Protein AF-G7ZBH6-F1 (afdb_monomer)

Secondary structure (DSSP, 8-state):
----------------------SPP-------PPP-HHHHHHHHHHHHHHHTT--EEEETTEEEETTEEE-HHHHHHHHHH-HHHHHTTTT-

Solvent-accessible surface area (backbone atoms only — not comparable to full-atom values): 6046 Å² total; per-residue (Å²): 138,84,88,81,84,78,74,80,77,76,78,77,91,78,78,79,77,76,76,82,75,69,81,72,75,88,72,70,78,87,67,82,73,73,82,55,65,69,57,55,54,50,51,52,27,54,52,35,37,41,74,55,68,46,53,76,44,84,54,88,89,34,32,32,47,68,93,44,80,32,46,68,68,52,46,45,49,46,35,75,69,36,67,59,33,53,59,69,64,73,79,114

Organism: Azospirillum lipoferum (strain 4B) (NCBI:txid862719)

Sequence (92 aa):
MPVQLGTLSRRRPDRQFRLDLGDPPHTARHRPVQPQREGDALYRAVQALRAAGHRVYRCGALHRVDERLLTTADLIRMRHADPRCRQLEGEQ

Radius of gyration: 29.3 Å; Cα contacts (8 Å, |Δi|>4): 58; chains: 1; bounding box: 67×58×58 Å

Nearest PDB structures (foldseek):
  6h9g-assembly1_A  TM=3.524E-01  e=2.532E+00  Influenza A virus (A/Wilson-Smith/1933(H1N1))
  4bbl-assembly1_A  TM=3.524E-01  e=2.532E+00  Influenza A virus
  8g9z-assembly2_C-3  TM=3.637E-01  e=8.377E+00  Homo sapiens
  8g9z-assembly1_A-2  TM=3.638E-01  e=8.922E+00  Homo sapiens

pLDDT: mean 74.2, std 16.66, range [36.09, 94.19]

Mean predicted aligned error: 16.56 Å

Structure (mmCIF, N/CA/C/O backbone):
data_AF-G7ZBH6-F1
#
_entry.id   AF-G7ZBH6-F1
#
loop_
_atom_site.group_PDB
_atom_site.id
_atom_site.type_symbol
_atom_site.label_atom_id
_atom_site.label_alt_id
_atom_site.label_comp_id
_atom_site.label_asym_id
_atom_site.label_entity_id
_atom_site.label_seq_id
_atom_site.pdbx_PDB_ins_code
_atom_site.Cartn_x
_atom_site.Cartn_y
_atom_site.Cartn_z
_atom_site.occupancy
_atom_site.B_iso_or_equiv
_atom_site.auth_seq_id
_atom_site.auth_comp_id
_atom_site.auth_asym_id
_atom_site.auth_atom_id
_atom_site.pdbx_PDB_model_num
ATOM 1 N N . MET A 1 1 ? -52.746 -49.195 -37.779 1.00 36.09 1 MET A N 1
ATOM 2 C CA . MET A 1 1 ? -51.543 -49.787 -38.406 1.00 36.09 1 MET A CA 1
ATOM 3 C C . MET A 1 1 ? -50.304 -49.272 -37.674 1.00 36.09 1 MET A C 1
ATOM 5 O O . MET A 1 1 ? -50.348 -48.123 -37.247 1.00 36.09 1 MET A O 1
ATOM 9 N N . PRO A 1 2 ? -49.291 -50.118 -37.416 1.00 42.44 2 PRO A N 1
ATOM 10 C CA . PRO A 1 2 ? -48.355 -49.962 -36.302 1.00 42.44 2 PRO A CA 1
ATOM 11 C C . PRO A 1 2 ? -47.041 -49.232 -36.639 1.00 42.44 2 PRO A C 1
ATOM 13 O O . PRO A 1 2 ? -46.597 -49.199 -37.780 1.00 42.44 2 PRO A O 1
ATOM 16 N N . VAL A 1 3 ? -46.469 -48.668 -35.569 1.00 50.47 3 VAL A N 1
ATOM 17 C CA . VAL A 1 3 ? -45.086 -48.253 -35.249 1.00 50.47 3 VAL A CA 1
ATOM 18 C C . VAL A 1 3 ? -44.001 -48.499 -36.305 1.00 50.47 3 VAL A C 1
ATOM 20 O O . VAL A 1 3 ? -43.715 -49.651 -36.608 1.00 50.47 3 VAL A O 1
ATOM 23 N N . GLN A 1 4 ? -43.237 -47.452 -36.655 1.00 45.31 4 GLN A N 1
ATOM 24 C CA . GLN A 1 4 ? -41.780 -47.577 -36.814 1.00 45.31 4 GLN A CA 1
ATOM 25 C C . GLN A 1 4 ? -41.055 -46.390 -36.167 1.00 45.31 4 GLN A C 1
ATOM 27 O O . GLN A 1 4 ? -40.950 -45.289 -36.701 1.00 45.31 4 GLN A O 1
ATOM 32 N N . LEU A 1 5 ? -40.588 -46.666 -34.950 1.00 48.56 5 LEU A N 1
ATOM 33 C CA . LEU A 1 5 ? -39.688 -45.873 -34.131 1.00 48.56 5 LEU A CA 1
ATOM 34 C C . LEU A 1 5 ? -38.340 -45.767 -34.862 1.00 48.56 5 LEU A C 1
ATOM 36 O O . LEU A 1 5 ? -37.510 -46.672 -34.784 1.00 48.56 5 LEU A O 1
ATOM 40 N N . GLY A 1 6 ? -38.147 -44.682 -35.613 1.00 45.81 6 GLY A N 1
ATOM 41 C CA . GLY A 1 6 ? -36.873 -44.350 -36.242 1.00 45.81 6 GLY A CA 1
ATOM 42 C C . GLY A 1 6 ? -35.812 -44.150 -35.167 1.00 45.81 6 GLY A C 1
ATOM 43 O O . GLY A 1 6 ? -35.794 -43.143 -34.464 1.00 45.81 6 GLY A O 1
ATOM 44 N N . THR A 1 7 ? -34.962 -45.156 -35.014 1.00 49.22 7 THR A N 1
ATOM 45 C CA . THR A 1 7 ? -33.843 -45.220 -34.079 1.00 49.22 7 THR A CA 1
ATOM 46 C C . THR A 1 7 ? -32.995 -43.954 -34.146 1.00 49.22 7 THR A C 1
ATOM 48 O O . THR A 1 7 ? -32.381 -43.656 -35.172 1.00 49.22 7 THR A O 1
ATOM 51 N N . LEU A 1 8 ? -32.936 -43.229 -33.028 1.00 47.81 8 LEU A N 1
ATOM 52 C CA . LEU A 1 8 ? -32.000 -42.137 -32.790 1.00 47.81 8 LEU A CA 1
ATOM 53 C C . LEU A 1 8 ? -30.573 -42.672 -32.937 1.00 47.81 8 LEU A C 1
ATOM 55 O O . LEU A 1 8 ? -30.018 -43.287 -32.025 1.00 47.81 8 LEU A O 1
ATOM 59 N N . SER A 1 9 ? -29.977 -42.439 -34.102 1.00 45.41 9 SER A N 1
ATOM 60 C CA . SER A 1 9 ? -28.573 -42.733 -34.345 1.00 45.41 9 SER A CA 1
ATOM 61 C C . SER A 1 9 ? -27.748 -41.736 -33.527 1.00 45.41 9 SER A C 1
ATOM 63 O O . SER A 1 9 ? -27.521 -40.597 -33.938 1.00 45.41 9 SER A O 1
ATOM 65 N N . ARG A 1 10 ? -27.382 -42.142 -32.302 1.00 47.72 10 ARG A N 1
ATOM 66 C CA . ARG A 1 10 ? -26.452 -41.430 -31.415 1.00 47.72 10 ARG A CA 1
ATOM 67 C C . ARG A 1 10 ? -25.182 -41.121 -32.213 1.00 47.72 10 ARG A C 1
ATOM 69 O O . ARG A 1 10 ? -24.347 -41.999 -32.421 1.00 47.72 10 ARG A O 1
ATOM 76 N N . ARG A 1 11 ? -25.017 -39.867 -32.644 1.00 49.56 11 ARG A N 1
ATOM 77 C CA . ARG A 1 11 ? -23.724 -39.359 -33.114 1.00 49.56 11 ARG A CA 1
ATOM 78 C C . ARG A 1 11 ? -22.736 -39.508 -31.958 1.00 49.56 11 ARG A C 1
ATOM 80 O O . ARG A 1 11 ? -22.876 -38.831 -30.945 1.00 49.56 11 ARG A O 1
ATOM 87 N N . ARG A 1 12 ? -21.771 -40.420 -32.091 1.00 53.31 12 ARG A N 1
ATOM 88 C CA . ARG A 1 12 ? -20.610 -40.500 -31.197 1.00 53.31 12 ARG A CA 1
ATOM 89 C C . ARG A 1 12 ? -19.822 -39.188 -31.304 1.00 53.31 12 ARG A C 1
ATOM 91 O O . ARG A 1 12 ? -19.372 -38.883 -32.410 1.00 53.31 12 ARG A O 1
ATOM 98 N N . PRO A 1 13 ? -19.601 -38.432 -30.220 1.00 57.25 13 PRO A N 1
ATOM 99 C CA . PRO A 1 13 ? -18.638 -37.347 -30.222 1.00 57.25 13 PRO A CA 1
ATOM 100 C C . PRO A 1 13 ? -17.300 -37.912 -29.738 1.00 57.25 13 PRO A C 1
ATOM 102 O O . PRO A 1 13 ? -16.897 -37.655 -28.616 1.00 57.25 13 PRO A O 1
ATOM 105 N N . ASP A 1 14 ? -16.636 -38.741 -30.544 1.00 56.91 14 ASP A N 1
ATOM 106 C CA . ASP A 1 14 ? -15.353 -39.330 -30.122 1.00 56.91 14 ASP A CA 1
ATOM 107 C C . ASP A 1 14 ? -14.337 -39.412 -31.260 1.00 56.91 14 ASP A C 1
ATOM 109 O O . ASP A 1 14 ? -13.721 -40.432 -31.560 1.00 56.91 14 ASP A O 1
ATOM 113 N N . ARG A 1 15 ? -14.165 -38.274 -31.927 1.00 57.12 15 ARG A N 1
ATOM 114 C CA . ARG A 1 15 ? -12.913 -37.956 -32.612 1.00 57.12 15 ARG A CA 1
ATOM 115 C C . ARG A 1 15 ? -12.448 -36.597 -32.127 1.00 57.12 15 ARG A C 1
ATOM 117 O O . ARG A 1 15 ? -12.513 -35.604 -32.844 1.00 57.12 15 ARG A O 1
ATOM 124 N N . GLN A 1 16 ? -12.002 -36.561 -30.876 1.00 61.66 16 GLN A N 1
ATOM 125 C CA . GLN A 1 16 ? -11.047 -35.545 -30.465 1.00 61.66 16 GLN A CA 1
ATOM 126 C C . GLN A 1 16 ? -9.798 -35.767 -31.325 1.00 61.66 16 GLN A C 1
ATOM 128 O O . GLN A 1 16 ? -9.081 -36.751 -31.147 1.00 61.66 16 GLN A O 1
ATOM 133 N N . PHE A 1 17 ? -9.581 -34.904 -32.317 1.00 62.31 17 PHE A N 1
ATOM 134 C CA . PHE A 1 17 ? -8.299 -34.833 -33.003 1.00 62.31 17 PHE A CA 1
ATOM 135 C C . PHE A 1 17 ? -7.257 -34.499 -31.936 1.00 62.31 17 PHE A C 1
ATOM 137 O O . PHE A 1 17 ? -7.234 -33.380 -31.424 1.00 62.31 17 PHE A O 1
ATOM 144 N N . ARG A 1 18 ? -6.434 -35.478 -31.547 1.00 61.56 18 ARG A N 1
ATOM 145 C CA . ARG A 1 18 ? -5.243 -35.187 -30.754 1.00 61.56 18 ARG A CA 1
ATOM 146 C C . ARG A 1 18 ? -4.342 -34.338 -31.640 1.00 61.56 18 ARG A C 1
ATOM 148 O O . ARG A 1 18 ? -3.773 -34.850 -32.597 1.00 61.56 18 ARG A O 1
ATOM 155 N N . LEU A 1 19 ? -4.288 -33.037 -31.3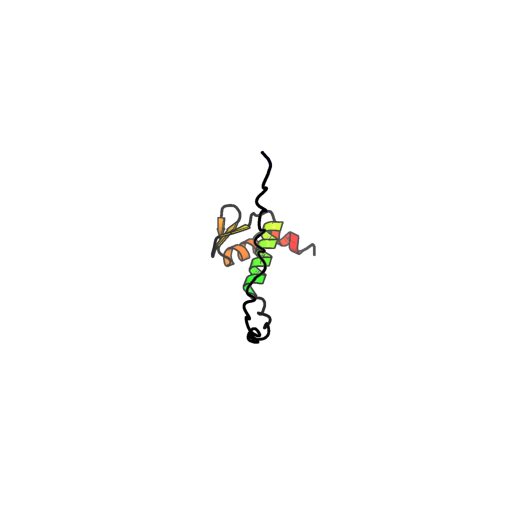60 1.00 65.31 19 LEU A N 1
ATOM 156 C CA . LEU A 1 19 ? -3.220 -32.195 -31.872 1.00 65.31 19 LEU A CA 1
ATOM 157 C C . LEU A 1 19 ? -1.920 -32.773 -31.318 1.00 65.31 19 LEU A C 1
ATOM 159 O O . LEU A 1 19 ? -1.706 -32.767 -30.106 1.00 65.31 19 LEU A O 1
ATOM 163 N N . ASP A 1 20 ? -1.103 -33.328 -32.204 1.00 67.50 20 ASP A N 1
ATOM 164 C CA . ASP A 1 20 ? 0.270 -33.676 -31.884 1.00 67.50 20 ASP A CA 1
ATOM 165 C C . ASP A 1 20 ? 1.048 -32.363 -31.761 1.00 67.50 20 ASP A C 1
ATOM 167 O O . ASP A 1 20 ? 1.373 -31.712 -32.753 1.00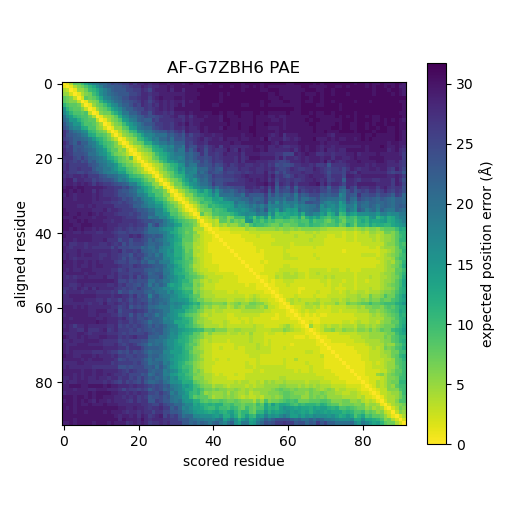 67.50 20 ASP A O 1
ATOM 171 N N . LEU A 1 21 ? 1.218 -31.905 -30.521 1.00 67.56 21 LEU A N 1
ATOM 172 C CA . LEU A 1 21 ? 1.894 -30.648 -30.196 1.00 67.56 21 LEU A CA 1
ATOM 173 C C . LEU A 1 21 ? 3.426 -30.799 -30.200 1.00 67.56 21 LEU A C 1
ATOM 175 O O . LEU A 1 21 ? 4.120 -29.830 -29.889 1.00 67.56 21 LEU A O 1
ATOM 179 N N . GLY A 1 22 ? 3.945 -31.981 -30.566 1.00 70.19 22 GLY A N 1
ATOM 180 C CA . GLY A 1 22 ? 5.357 -32.325 -30.449 1.00 70.19 22 GLY A CA 1
ATOM 181 C C . GLY A 1 22 ? 5.841 -32.313 -28.997 1.00 70.19 22 GLY A C 1
ATOM 182 O O . GLY A 1 22 ? 5.099 -31.993 -28.064 1.00 70.19 22 GLY A O 1
ATOM 183 N N . ASP A 1 23 ? 7.114 -32.648 -28.796 1.00 70.94 23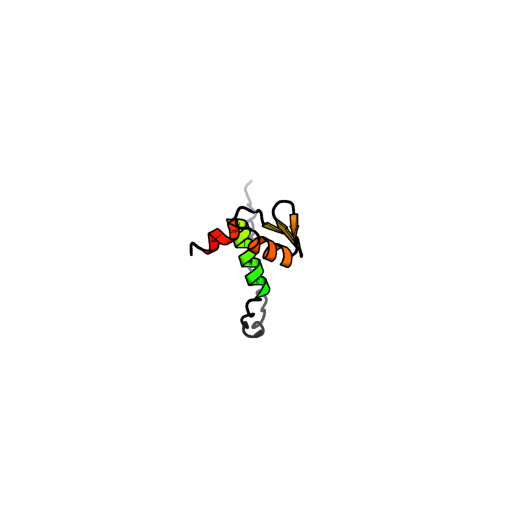 ASP A N 1
ATOM 184 C CA . ASP A 1 23 ? 7.758 -32.370 -27.518 1.00 70.94 23 ASP A CA 1
ATOM 185 C C . ASP A 1 23 ? 7.840 -30.846 -27.34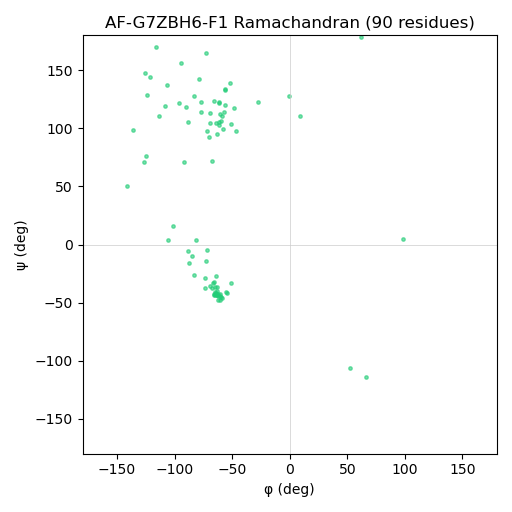4 1.00 70.94 23 ASP A C 1
ATOM 187 O O . ASP A 1 23 ? 8.399 -30.164 -28.215 1.00 70.94 23 ASP A O 1
ATOM 191 N N . PRO A 1 24 ? 7.292 -30.276 -26.251 1.00 65.31 24 PRO A N 1
ATOM 192 C CA . PRO A 1 24 ? 7.443 -28.856 -26.000 1.00 65.31 24 PRO A CA 1
ATOM 193 C C . PRO A 1 24 ? 8.943 -28.545 -25.981 1.00 65.31 24 PRO A C 1
ATOM 195 O O . PRO A 1 24 ? 9.708 -29.290 -25.354 1.00 65.31 24 PRO A O 1
ATOM 198 N N . PRO A 1 25 ? 9.395 -27.476 -26.667 1.00 66.88 25 PRO A N 1
ATOM 199 C CA . PRO A 1 25 ? 10.802 -27.121 -26.663 1.00 66.88 25 PRO A CA 1
ATOM 200 C C . PRO A 1 25 ? 11.263 -27.042 -25.213 1.00 66.88 25 PRO A C 1
ATOM 202 O O . PRO A 1 25 ? 10.531 -26.544 -24.356 1.00 66.88 25 PRO A O 1
ATOM 205 N N . HIS A 1 26 ? 12.459 -27.559 -24.937 1.00 60.72 26 HIS A N 1
ATOM 206 C CA . HIS A 1 26 ? 13.069 -27.546 -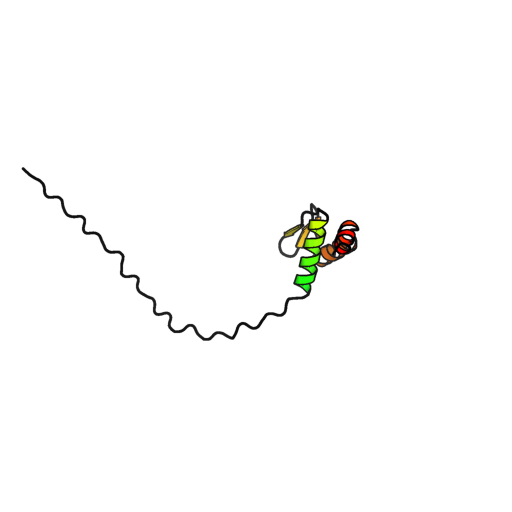23.611 1.00 60.72 26 HIS A CA 1
ATOM 207 C C . HIS A 1 26 ? 13.396 -26.085 -23.239 1.00 60.72 26 HIS A C 1
ATOM 209 O O . HIS A 1 26 ? 14.541 -25.635 -23.280 1.00 60.72 26 HIS A O 1
ATOM 215 N N . THR A 1 27 ? 12.364 -25.288 -22.955 1.00 62.47 27 THR A N 1
ATOM 216 C CA . THR A 1 27 ? 12.483 -23.874 -22.640 1.00 62.47 27 THR A CA 1
ATOM 217 C C . THR A 1 27 ? 13.157 -23.785 -21.289 1.00 62.47 27 THR A C 1
ATOM 219 O O . THR A 1 27 ? 12.624 -24.269 -20.293 1.00 62.47 27 THR A O 1
ATOM 222 N N . ALA A 1 28 ? 14.373 -23.242 -21.329 1.00 59.25 28 ALA A N 1
ATOM 223 C CA . ALA A 1 28 ? 15.207 -22.757 -20.242 1.00 59.25 28 ALA A CA 1
ATOM 224 C C . ALA A 1 28 ? 14.698 -23.084 -18.829 1.00 59.25 28 ALA A C 1
ATOM 226 O O . ALA A 1 28 ? 13.720 -22.511 -18.352 1.00 59.25 28 ALA A O 1
ATOM 227 N N . ARG A 1 29 ? 15.439 -23.977 -18.158 1.00 64.00 29 ARG A N 1
ATOM 228 C CA . ARG A 1 29 ? 15.364 -24.281 -16.721 1.00 64.00 29 ARG A CA 1
ATOM 229 C C . ARG A 1 29 ? 14.872 -23.064 -15.937 1.00 64.00 29 ARG A C 1
ATOM 231 O O . ARG A 1 29 ? 15.512 -22.016 -16.002 1.00 64.00 29 ARG A O 1
ATOM 238 N N . HIS A 1 30 ? 13.770 -23.231 -15.203 1.00 62.75 30 HIS A N 1
ATOM 239 C CA . HIS A 1 30 ? 13.215 -22.242 -14.282 1.00 62.75 30 HIS A CA 1
ATOM 240 C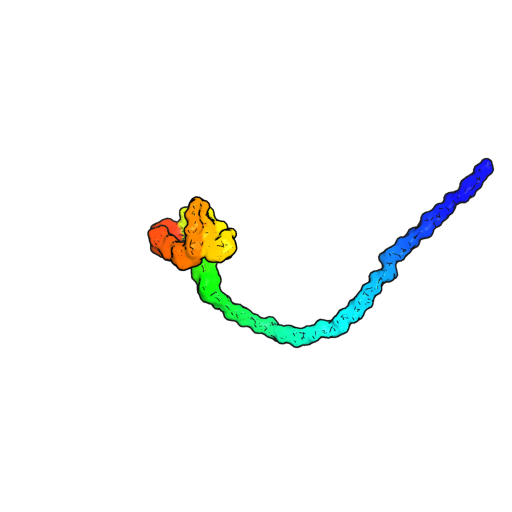 C . HIS A 1 30 ? 14.335 -21.679 -13.398 1.00 62.75 30 HIS A C 1
ATOM 242 O O . HIS A 1 30 ? 14.767 -22.302 -12.426 1.00 62.75 30 HIS A O 1
ATOM 248 N N . ARG A 1 31 ? 14.865 -20.515 -13.778 1.00 65.38 31 ARG A N 1
ATOM 249 C CA . ARG A 1 31 ? 15.866 -19.810 -12.989 1.00 65.38 31 ARG A CA 1
ATOM 250 C C . ARG A 1 31 ? 15.085 -19.160 -11.853 1.00 65.38 31 ARG A C 1
ATOM 252 O O . ARG A 1 31 ? 14.150 -18.420 -12.157 1.00 65.38 31 ARG A O 1
ATOM 259 N N . PRO A 1 32 ? 15.399 -19.435 -10.576 1.00 64.56 32 PRO A N 1
ATOM 260 C CA . PRO A 1 32 ? 14.740 -18.732 -9.490 1.00 64.56 32 PRO A CA 1
ATOM 261 C C . PRO A 1 32 ? 14.984 -17.236 -9.697 1.00 64.56 32 PRO A C 1
ATOM 263 O O . PRO A 1 32 ? 16.126 -16.770 -9.689 1.00 64.56 32 PRO A O 1
ATOM 266 N N . VAL A 1 33 ? 13.906 -16.505 -9.976 1.00 67.56 33 VAL A N 1
ATOM 267 C CA . VAL A 1 33 ? 13.919 -15.046 -10.004 1.00 67.56 33 VAL A CA 1
ATOM 268 C C . VAL A 1 33 ? 14.297 -14.620 -8.594 1.00 67.56 33 VAL A C 1
ATOM 270 O O . VAL A 1 33 ? 13.659 -15.050 -7.632 1.00 67.56 33 VAL A O 1
ATOM 273 N N . GLN A 1 34 ? 15.379 -13.849 -8.455 1.00 63.50 34 GLN A N 1
ATOM 274 C CA . GLN A 1 34 ? 15.752 -13.334 -7.143 1.00 63.50 34 GLN A CA 1
ATOM 275 C C . GLN A 1 34 ? 14.560 -12.554 -6.578 1.00 63.50 34 GLN A C 1
ATOM 277 O O . GLN A 1 34 ? 13.978 -11.755 -7.319 1.00 63.50 34 GLN A O 1
ATOM 282 N N . PRO A 1 35 ? 14.182 -12.776 -5.307 1.00 62.28 35 PRO A N 1
ATOM 283 C CA . PRO A 1 35 ? 13.110 -12.014 -4.693 1.00 62.28 35 PRO A CA 1
ATOM 284 C C . PRO A 1 35 ? 13.462 -10.532 -4.799 1.00 62.28 35 PRO A C 1
ATOM 286 O O . PRO A 1 35 ? 14.535 -10.076 -4.392 1.00 62.28 35 PRO A O 1
ATOM 289 N N . GLN A 1 36 ? 12.586 -9.795 -5.468 1.00 66.94 36 GLN A N 1
ATOM 290 C CA . GLN A 1 36 ? 12.775 -8.384 -5.738 1.00 66.94 36 GLN A CA 1
ATOM 291 C C . GLN A 1 36 ? 12.653 -7.666 -4.388 1.00 66.94 36 GLN A C 1
ATOM 293 O O . GLN A 1 36 ? 11.554 -7.550 -3.855 1.00 66.94 36 GLN A O 1
ATOM 298 N N . ARG A 1 37 ? 13.781 -7.229 -3.808 1.00 63.12 37 ARG A N 1
ATOM 299 C CA . ARG A 1 37 ? 13.859 -6.672 -2.436 1.00 63.12 37 ARG A CA 1
ATOM 300 C C . ARG A 1 37 ? 12.841 -5.560 -2.163 1.00 63.12 37 ARG A C 1
ATOM 302 O O . ARG A 1 37 ? 12.344 -5.425 -1.048 1.00 63.12 37 ARG A O 1
ATOM 309 N N . GLU A 1 38 ? 12.520 -4.769 -3.182 1.00 67.31 38 GLU A N 1
ATOM 310 C CA . GLU A 1 38 ? 11.491 -3.726 -3.112 1.00 67.31 38 GLU A CA 1
ATOM 311 C C . GLU A 1 38 ? 10.086 -4.303 -2.892 1.00 67.31 38 GLU A C 1
ATOM 313 O O . GLU A 1 38 ? 9.297 -3.738 -2.133 1.00 67.31 38 GLU A O 1
ATOM 318 N N . GLY A 1 39 ? 9.790 -5.455 -3.498 1.00 75.69 39 GLY A N 1
ATOM 319 C CA . GLY A 1 39 ? 8.555 -6.201 -3.282 1.00 75.69 39 GLY A CA 1
ATOM 320 C C . GLY A 1 39 ? 8.429 -6.698 -1.844 1.00 75.69 39 GLY A C 1
ATOM 321 O O . GLY A 1 39 ? 7.366 -6.546 -1.244 1.00 75.69 39 GLY A O 1
ATOM 322 N N . ASP A 1 40 ? 9.520 -7.195 -1.257 1.00 83.38 40 ASP A N 1
ATOM 323 C CA . ASP A 1 40 ? 9.527 -7.676 0.131 1.00 83.38 40 ASP A CA 1
ATOM 324 C C . ASP A 1 40 ? 9.287 -6.539 1.135 1.00 83.38 40 ASP A C 1
ATOM 326 O O . ASP A 1 40 ? 8.501 -6.684 2.075 1.00 83.38 40 ASP A O 1
ATOM 330 N N . ALA A 1 41 ? 9.933 -5.386 0.932 1.00 84.19 41 ALA A N 1
ATOM 331 C CA . ALA A 1 41 ? 9.767 -4.218 1.796 1.00 84.19 41 ALA A CA 1
ATOM 332 C C . ALA A 1 41 ? 8.338 -3.659 1.730 1.00 84.19 41 ALA A C 1
ATOM 334 O O . ALA A 1 41 ? 7.734 -3.375 2.768 1.00 84.19 41 ALA A O 1
ATOM 335 N N . LEU A 1 42 ? 7.775 -3.557 0.521 1.00 87.75 42 LEU A N 1
ATOM 336 C CA . LEU A 1 42 ? 6.381 -3.169 0.324 1.00 87.75 42 LEU A CA 1
ATOM 337 C C . LEU A 1 42 ? 5.437 -4.160 1.008 1.00 87.75 42 LEU A C 1
ATOM 339 O O . LEU A 1 42 ? 4.539 -3.747 1.737 1.00 87.75 42 LEU A O 1
ATOM 343 N N . TYR A 1 43 ? 5.646 -5.460 0.802 1.00 87.50 43 TYR A N 1
ATOM 344 C CA . TYR A 1 43 ? 4.797 -6.496 1.376 1.00 87.50 43 TYR A CA 1
ATOM 345 C C . TYR A 1 43 ? 4.769 -6.429 2.907 1.00 87.50 43 TYR A C 1
ATOM 347 O O . TYR A 1 43 ? 3.693 -6.426 3.507 1.00 87.50 43 TYR A O 1
ATOM 355 N N . ARG A 1 44 ? 5.937 -6.286 3.547 1.00 88.75 44 ARG A N 1
ATOM 356 C CA . ARG A 1 44 ? 6.027 -6.100 5.004 1.00 88.75 44 ARG A CA 1
ATOM 357 C C . ARG A 1 44 ? 5.306 -4.839 5.470 1.00 88.75 44 ARG A C 1
ATOM 359 O O . ARG A 1 44 ? 4.591 -4.888 6.465 1.00 88.75 44 ARG A O 1
ATOM 366 N N . ALA A 1 45 ? 5.449 -3.731 4.745 1.00 90.19 45 ALA A N 1
ATOM 367 C CA . ALA A 1 45 ? 4.780 -2.486 5.101 1.00 90.19 45 ALA A CA 1
ATOM 368 C C . ALA A 1 45 ? 3.248 -2.601 4.998 1.00 90.19 45 ALA A C 1
ATOM 370 O O . ALA A 1 45 ? 2.544 -2.171 5.907 1.00 90.19 45 ALA A O 1
ATOM 371 N N . VAL A 1 46 ? 2.730 -3.246 3.947 1.00 91.25 46 VAL A N 1
ATOM 372 C CA . VAL A 1 46 ? 1.290 -3.513 3.794 1.00 91.25 46 VAL A CA 1
ATOM 373 C C . VAL A 1 46 ? 0.770 -4.404 4.921 1.00 91.25 46 VAL A C 1
ATOM 375 O O . VAL A 1 46 ? -0.291 -4.117 5.473 1.00 91.25 46 VAL A O 1
ATOM 378 N N . GLN A 1 47 ? 1.495 -5.470 5.273 1.00 91.12 47 GLN A N 1
ATOM 379 C CA . GLN A 1 47 ? 1.089 -6.362 6.361 1.00 91.12 47 GLN A CA 1
ATOM 380 C C . GLN A 1 47 ? 1.040 -5.640 7.708 1.00 91.12 47 GLN A C 1
ATOM 382 O O . GLN A 1 47 ? 0.029 -5.727 8.399 1.00 91.12 47 GLN A O 1
ATOM 387 N N . ALA A 1 48 ? 2.086 -4.885 8.049 1.00 90.81 48 ALA A N 1
ATOM 388 C CA . ALA A 1 48 ? 2.141 -4.130 9.297 1.00 90.81 48 ALA A CA 1
ATOM 389 C C . ALA A 1 48 ? 1.006 -3.098 9.392 1.00 90.81 48 ALA A C 1
ATOM 391 O O . ALA A 1 48 ? 0.312 -3.043 10.403 1.00 90.81 48 ALA A O 1
ATOM 392 N N . LEU A 1 49 ? 0.744 -2.350 8.314 1.00 90.81 49 LEU A N 1
ATOM 393 C CA . LEU A 1 49 ? -0.350 -1.375 8.279 1.00 90.81 49 LEU A CA 1
ATOM 394 C C . LEU A 1 49 ? -1.723 -2.038 8.441 1.00 90.81 49 LEU A C 1
ATOM 396 O O . LEU A 1 49 ? -2.571 -1.524 9.167 1.00 90.81 49 LEU A O 1
ATOM 400 N N . ARG A 1 50 ? -1.947 -3.198 7.813 1.00 91.00 50 ARG A N 1
ATOM 401 C CA . ARG A 1 50 ? -3.192 -3.960 8.000 1.00 91.00 50 ARG A CA 1
ATOM 402 C C . ARG A 1 50 ? -3.347 -4.465 9.428 1.00 91.00 50 ARG A C 1
ATOM 404 O O . ARG A 1 50 ? -4.445 -4.390 9.967 1.00 91.00 50 ARG A O 1
ATOM 411 N N . ALA A 1 51 ? -2.267 -4.947 10.036 1.00 90.25 51 ALA A N 1
ATOM 412 C CA . ALA A 1 51 ? -2.274 -5.397 11.423 1.00 90.25 51 ALA A CA 1
ATOM 413 C C . ALA A 1 51 ? -2.521 -4.234 12.405 1.00 90.25 51 ALA A C 1
ATOM 415 O O . ALA A 1 51 ? -3.225 -4.405 13.394 1.00 90.25 51 ALA A O 1
ATOM 416 N N . ALA A 1 52 ? -2.055 -3.025 12.074 1.00 89.75 52 ALA A N 1
ATOM 417 C CA . ALA A 1 52 ? -2.390 -1.789 12.784 1.00 89.75 52 ALA A CA 1
ATOM 418 C C . ALA A 1 52 ? -3.841 -1.300 12.553 1.00 89.75 52 ALA A C 1
ATOM 420 O O . ALA A 1 52 ? -4.273 -0.328 13.179 1.00 89.75 52 ALA A O 1
ATOM 421 N N . GLY A 1 53 ? -4.604 -1.972 11.682 1.00 91.56 53 GLY A N 1
ATOM 422 C CA . GLY A 1 53 ? -6.019 -1.707 11.415 1.00 91.56 53 GLY A CA 1
ATOM 423 C C . GLY A 1 53 ? -6.304 -0.851 10.177 1.00 91.56 53 GLY A C 1
ATOM 424 O O . GLY A 1 53 ? -7.466 -0.533 9.924 1.00 91.56 53 GLY A O 1
ATOM 425 N N . HIS A 1 54 ? -5.289 -0.491 9.387 1.00 92.12 54 HIS A N 1
ATOM 426 C CA . HIS A 1 54 ? -5.477 0.301 8.170 1.00 92.12 54 HIS A CA 1
ATOM 427 C C . HIS A 1 54 ? -5.988 -0.539 6.998 1.00 92.12 54 HIS A C 1
ATOM 429 O O . HIS A 1 54 ? -5.546 -1.668 6.754 1.00 92.12 54 HIS A O 1
ATOM 435 N N . ARG A 1 55 ? -6.878 0.041 6.188 1.00 92.56 55 ARG A N 1
ATOM 436 C CA . ARG A 1 55 ? -7.367 -0.592 4.960 1.00 92.56 55 ARG A CA 1
ATOM 437 C C . ARG A 1 55 ? -6.454 -0.246 3.794 1.00 92.56 55 ARG A C 1
ATOM 439 O O . ARG A 1 55 ? -6.494 0.865 3.280 1.00 92.56 55 ARG A O 1
ATOM 446 N N . VAL A 1 56 ? -5.642 -1.206 3.356 1.00 92.75 56 VAL A N 1
ATOM 447 C CA . VAL A 1 56 ? -4.667 -0.997 2.273 1.00 92.75 56 VAL A CA 1
ATOM 448 C C . VAL A 1 56 ? -5.097 -1.708 0.990 1.00 92.75 56 VAL A C 1
ATOM 450 O O . VAL A 1 56 ? -5.165 -2.941 0.956 1.00 92.75 56 VAL A O 1
ATOM 453 N N . TYR A 1 57 ? -5.305 -0.943 -0.080 1.00 92.06 57 TYR A N 1
ATOM 454 C CA . TYR A 1 57 ? -5.650 -1.421 -1.419 1.00 92.06 57 TYR A CA 1
ATOM 455 C C . TYR A 1 57 ? -4.622 -0.968 -2.452 1.00 92.06 57 TYR A C 1
ATOM 457 O O . TYR A 1 57 ? -4.106 0.147 -2.400 1.00 92.06 57 TYR A O 1
ATOM 465 N N . ARG A 1 58 ? -4.354 -1.822 -3.441 1.00 88.62 58 ARG A N 1
ATOM 466 C CA . ARG A 1 58 ? -3.506 -1.463 -4.578 1.00 88.62 58 ARG A CA 1
ATOM 467 C C . ARG A 1 58 ? -4.335 -0.717 -5.624 1.00 88.62 58 ARG A C 1
ATOM 469 O O . ARG A 1 58 ? -5.347 -1.237 -6.085 1.00 88.62 58 ARG A O 1
ATOM 476 N N . CYS A 1 59 ? -3.865 0.452 -6.048 1.00 88.31 59 CYS A N 1
ATOM 477 C CA . CYS A 1 59 ? -4.468 1.271 -7.100 1.00 88.31 59 CYS A CA 1
ATOM 478 C C . CYS A 1 59 ? -3.425 1.554 -8.192 1.00 88.31 59 CYS A C 1
ATOM 480 O O . CYS A 1 59 ? -2.852 2.640 -8.277 1.00 88.31 59 CYS A O 1
ATOM 482 N N . GLY A 1 60 ? -3.149 0.546 -9.025 1.00 87.25 60 GLY A N 1
ATOM 483 C CA . GLY A 1 60 ? -2.152 0.643 -10.095 1.00 87.25 60 GLY A CA 1
ATOM 484 C C . GLY A 1 60 ? -0.726 0.796 -9.552 1.00 87.25 60 GLY A C 1
ATOM 485 O O . GLY A 1 60 ? -0.199 -0.136 -8.935 1.00 87.25 60 GLY A O 1
ATOM 486 N N . ALA A 1 61 ? -0.117 1.958 -9.813 1.00 85.62 61 ALA A N 1
ATOM 487 C CA . ALA A 1 61 ? 1.220 2.337 -9.339 1.00 85.62 61 ALA A CA 1
ATOM 488 C C . ALA A 1 61 ? 1.226 2.940 -7.918 1.00 85.62 61 ALA A C 1
ATOM 490 O O . ALA A 1 61 ? 2.292 3.130 -7.336 1.00 85.62 61 ALA A O 1
ATOM 491 N N . LEU A 1 62 ? 0.047 3.239 -7.366 1.00 91.50 62 LEU A N 1
ATOM 492 C CA . LEU A 1 62 ? -0.136 3.826 -6.041 1.00 91.50 62 LEU A CA 1
ATOM 493 C C . LEU A 1 62 ? -0.892 2.863 -5.120 1.00 91.50 62 LEU A C 1
ATOM 495 O O . LEU A 1 62 ? -1.450 1.850 -5.554 1.00 91.50 62 LEU A O 1
ATOM 499 N N . HIS A 1 63 ? -0.937 3.208 -3.837 1.00 91.44 63 HIS A N 1
ATOM 500 C CA . HIS A 1 63 ? -1.632 2.452 -2.801 1.00 91.44 63 HIS A CA 1
ATOM 501 C C . HIS A 1 63 ? -2.634 3.352 -2.097 1.00 91.44 63 HIS A C 1
ATOM 503 O O . HIS A 1 63 ? -2.287 4.441 -1.649 1.00 91.44 63 HIS A O 1
ATOM 509 N N . ARG A 1 64 ? -3.882 2.906 -1.990 1.00 92.56 64 ARG A N 1
ATOM 510 C CA . ARG A 1 64 ? -4.895 3.578 -1.183 1.00 92.56 64 ARG A CA 1
ATOM 511 C C . ARG A 1 64 ? -4.851 3.009 0.228 1.00 92.56 64 ARG A C 1
ATOM 513 O O . ARG A 1 64 ? -5.068 1.813 0.406 1.00 92.56 64 ARG A O 1
ATOM 520 N N . VAL A 1 65 ? -4.562 3.857 1.204 1.00 92.12 65 VAL A N 1
ATOM 521 C CA . VAL A 1 65 ? -4.587 3.540 2.632 1.00 92.12 65 VAL A CA 1
ATOM 522 C C . VAL A 1 65 ? -5.715 4.346 3.255 1.00 92.12 65 VAL A C 1
ATOM 524 O O . VAL A 1 65 ? -5.649 5.575 3.300 1.00 92.12 65 VAL A O 1
ATOM 527 N N . ASP A 1 66 ? -6.768 3.650 3.672 1.00 90.06 66 ASP A N 1
ATOM 528 C CA . ASP A 1 66 ? -8.053 4.227 4.059 1.00 90.06 66 ASP A CA 1
ATOM 529 C C . ASP A 1 66 ? -8.588 5.154 2.944 1.00 90.06 66 ASP A C 1
ATOM 531 O O . ASP A 1 66 ? -8.969 4.691 1.865 1.00 90.06 66 ASP A O 1
ATOM 535 N N . GLU A 1 67 ? -8.539 6.470 3.151 1.00 90.31 67 GLU A N 1
ATOM 536 C CA . GLU A 1 67 ? -8.982 7.483 2.182 1.00 90.31 67 GLU A CA 1
ATOM 537 C C . GLU A 1 67 ? -7.822 8.224 1.493 1.00 90.31 67 GLU A C 1
ATOM 539 O O . GLU A 1 67 ? -8.040 9.147 0.710 1.00 90.31 67 GLU A O 1
ATOM 544 N N . ARG A 1 68 ? -6.569 7.834 1.760 1.00 91.81 68 ARG A N 1
ATOM 545 C CA . ARG A 1 68 ? -5.372 8.513 1.244 1.00 91.81 68 ARG A CA 1
ATOM 546 C C . ARG A 1 68 ? -4.706 7.699 0.150 1.00 91.81 68 ARG A C 1
ATOM 548 O O . ARG A 1 68 ? -4.518 6.496 0.293 1.00 91.81 68 ARG A O 1
ATOM 555 N N . LEU A 1 69 ? -4.290 8.366 -0.920 1.00 94.19 69 LEU A N 1
ATOM 556 C CA . LEU A 1 69 ? -3.497 7.758 -1.984 1.00 94.19 69 LEU A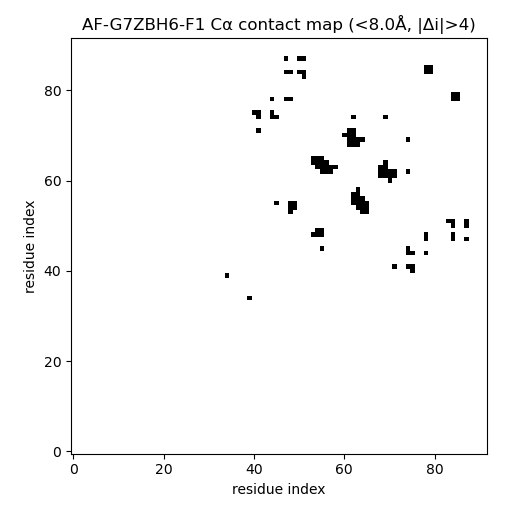 CA 1
ATOM 557 C C . LEU A 1 69 ? -2.013 8.050 -1.738 1.00 94.19 69 LEU A C 1
ATOM 559 O O . LEU A 1 69 ? -1.622 9.209 -1.627 1.00 94.19 69 LEU A O 1
ATOM 563 N N . LEU A 1 70 ? -1.205 7.001 -1.622 1.00 92.69 70 LEU A N 1
ATOM 564 C CA . LEU A 1 70 ? 0.202 7.058 -1.241 1.00 92.69 70 LEU A CA 1
ATOM 565 C C . LEU A 1 70 ? 1.074 6.351 -2.276 1.00 92.69 70 LEU A C 1
ATOM 567 O O . LEU A 1 70 ? 0.679 5.346 -2.876 1.00 92.69 70 LEU A O 1
ATOM 571 N N . THR A 1 71 ? 2.294 6.850 -2.457 1.00 92.69 71 THR A N 1
ATOM 572 C CA . THR A 1 71 ? 3.321 6.109 -3.192 1.00 92.69 71 THR A CA 1
ATOM 573 C C . THR A 1 71 ? 3.827 4.931 -2.354 1.00 92.69 71 THR A C 1
ATOM 575 O O . THR A 1 71 ? 3.634 4.879 -1.138 1.00 92.69 71 THR A O 1
ATOM 578 N N . THR A 1 72 ? 4.520 3.977 -2.980 1.00 89.56 72 THR A N 1
ATOM 579 C CA . THR A 1 72 ? 5.198 2.885 -2.255 1.00 89.56 72 THR A CA 1
ATOM 580 C C . THR A 1 72 ? 6.168 3.427 -1.196 1.00 89.56 72 THR A C 1
ATOM 582 O O . THR A 1 72 ? 6.208 2.915 -0.080 1.00 89.56 72 THR A O 1
ATOM 585 N N . ALA A 1 73 ? 6.908 4.495 -1.512 1.00 90.69 73 ALA A N 1
ATOM 586 C CA . ALA A 1 73 ? 7.837 5.120 -0.574 1.00 90.69 73 ALA A CA 1
ATOM 587 C C . ALA A 1 73 ? 7.108 5.752 0.622 1.00 90.69 73 ALA A C 1
ATOM 589 O O . ALA A 1 73 ? 7.531 5.575 1.764 1.00 90.69 73 ALA A O 1
ATOM 590 N N . ASP A 1 74 ? 5.990 6.439 0.377 1.00 91.38 74 ASP A N 1
ATOM 591 C CA . ASP A 1 74 ? 5.189 7.052 1.441 1.00 91.38 74 ASP A CA 1
ATOM 592 C C . ASP A 1 74 ? 4.527 6.006 2.333 1.00 91.38 74 ASP A C 1
ATOM 594 O O . ASP A 1 74 ? 4.478 6.179 3.547 1.00 91.38 74 ASP A O 1
ATOM 598 N N . LEU A 1 75 ? 4.072 4.892 1.755 1.00 90.62 75 LEU A N 1
ATOM 599 C CA . LEU A 1 75 ? 3.503 3.774 2.504 1.00 90.62 75 LEU A CA 1
ATOM 600 C C . LEU A 1 75 ? 4.546 3.153 3.445 1.00 90.62 75 LEU A C 1
ATOM 602 O O . LEU A 1 75 ? 4.262 2.914 4.619 1.00 90.62 75 LEU A O 1
ATOM 606 N N . ILE A 1 76 ? 5.779 2.958 2.965 1.00 90.12 76 ILE A N 1
ATOM 607 C CA . ILE A 1 76 ? 6.892 2.476 3.796 1.00 90.12 76 ILE A CA 1
ATOM 608 C C . ILE A 1 76 ? 7.215 3.486 4.909 1.00 90.12 76 ILE A C 1
ATOM 610 O O . ILE A 1 76 ? 7.381 3.093 6.064 1.00 90.12 76 ILE A O 1
ATOM 614 N N . ARG A 1 77 ? 7.253 4.791 4.606 1.00 90.81 77 ARG A N 1
ATOM 615 C CA . ARG A 1 77 ? 7.456 5.840 5.623 1.00 90.81 77 ARG A CA 1
ATOM 616 C C . ARG A 1 77 ? 6.337 5.858 6.661 1.00 90.81 77 ARG A C 1
ATOM 618 O O . ARG A 1 77 ? 6.630 5.963 7.848 1.00 90.81 77 ARG A O 1
ATOM 625 N N . MET A 1 78 ? 5.084 5.711 6.235 1.00 89.75 78 MET A N 1
ATOM 626 C CA . MET A 1 78 ? 3.924 5.656 7.122 1.00 89.75 78 MET A CA 1
ATOM 627 C C . MET A 1 78 ? 4.035 4.484 8.097 1.00 89.75 78 MET A C 1
ATOM 629 O O . MET A 1 78 ? 3.866 4.693 9.291 1.00 89.75 78 MET A O 1
ATOM 633 N N . ARG A 1 79 ? 4.418 3.290 7.623 1.00 89.25 79 ARG A N 1
ATOM 634 C CA . ARG A 1 79 ? 4.689 2.132 8.494 1.00 89.25 79 ARG A CA 1
ATOM 635 C C . ARG A 1 79 ? 5.728 2.453 9.576 1.00 89.25 79 ARG A C 1
ATOM 637 O O . ARG A 1 79 ? 5.563 2.044 10.717 1.00 89.25 79 ARG A O 1
ATOM 644 N N . HIS A 1 80 ? 6.796 3.177 9.241 1.00 87.62 80 HIS A N 1
ATOM 645 C CA . HIS A 1 80 ? 7.819 3.557 10.226 1.00 87.62 80 HIS A CA 1
ATOM 646 C C . HIS A 1 80 ? 7.370 4.661 11.193 1.00 87.62 80 HIS A C 1
ATOM 648 O O . HIS A 1 80 ? 7.879 4.726 12.313 1.00 87.62 80 HIS A O 1
ATOM 654 N N . ALA A 1 81 ? 6.460 5.531 10.755 1.00 88.06 81 ALA A N 1
ATOM 655 C CA . ALA A 1 81 ? 5.918 6.623 11.555 1.00 88.06 81 ALA A CA 1
ATOM 656 C C . ALA A 1 81 ? 4.764 6.181 12.467 1.00 88.06 81 ALA A C 1
ATOM 658 O O . ALA A 1 81 ? 4.541 6.807 13.500 1.00 88.06 81 ALA A O 1
ATOM 659 N N . ASP A 1 82 ? 4.038 5.123 12.101 1.00 85.56 82 ASP A N 1
ATOM 660 C CA . ASP A 1 82 ? 2.901 4.625 12.865 1.00 85.56 82 ASP A CA 1
ATOM 661 C C . ASP A 1 82 ? 3.367 3.819 14.098 1.00 85.56 82 ASP A C 1
ATOM 663 O O . ASP A 1 82 ? 3.958 2.740 13.959 1.00 85.56 82 ASP A O 1
ATOM 667 N N . PRO A 1 83 ? 3.101 4.302 15.328 1.00 81.38 83 PRO A N 1
ATOM 668 C CA . PRO A 1 83 ? 3.496 3.606 16.549 1.00 81.38 83 PRO A CA 1
ATOM 669 C C . PRO A 1 83 ? 2.805 2.246 16.711 1.00 81.38 83 PRO A C 1
ATOM 671 O O . PRO A 1 83 ? 3.387 1.347 17.320 1.00 81.38 83 PRO A O 1
ATOM 674 N N . ARG A 1 84 ? 1.609 2.060 16.134 1.00 82.38 84 ARG A N 1
ATOM 675 C CA . ARG A 1 84 ? 0.868 0.788 16.188 1.00 82.38 84 ARG A CA 1
ATOM 676 C C . ARG A 1 84 ? 1.557 -0.289 15.358 1.00 82.38 84 ARG A C 1
ATOM 678 O O . ARG A 1 84 ? 1.613 -1.442 15.768 1.00 82.38 84 ARG A O 1
ATOM 685 N N . CYS A 1 85 ? 2.154 0.103 14.233 1.00 80.31 85 CYS A N 1
ATOM 686 C CA . CYS A 1 85 ? 2.957 -0.792 13.406 1.00 80.31 85 CYS A CA 1
ATOM 687 C C . CYS A 1 85 ? 4.240 -1.250 14.119 1.00 80.31 85 CYS A C 1
ATOM 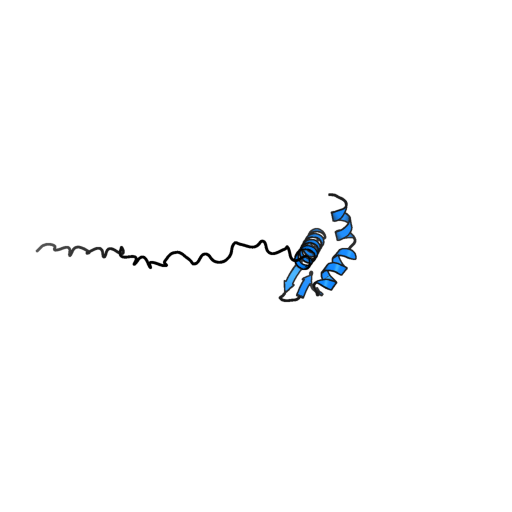689 O O . CYS A 1 85 ? 4.671 -2.377 13.905 1.00 80.31 85 CYS A O 1
ATOM 691 N N . ARG A 1 86 ? 4.850 -0.408 14.969 1.00 72.00 86 ARG A N 1
ATOM 692 C CA . ARG A 1 86 ? 6.064 -0.763 15.732 1.00 72.00 86 ARG A CA 1
ATOM 693 C C . ARG A 1 86 ? 5.804 -1.728 16.884 1.00 72.00 86 ARG A C 1
ATOM 695 O O . ARG A 1 86 ? 6.645 -2.580 17.146 1.00 72.00 86 ARG A O 1
ATOM 702 N N . GLN A 1 87 ? 4.676 -1.584 17.577 1.00 65.75 87 GLN A N 1
ATOM 703 C CA . GLN A 1 87 ? 4.333 -2.446 18.715 1.00 65.75 87 GLN A CA 1
ATOM 704 C C . GLN A 1 87 ? 4.167 -3.911 18.292 1.00 65.75 87 GLN A C 1
ATOM 706 O O . GLN A 1 87 ? 4.641 -4.802 18.984 1.00 65.75 87 GLN A O 1
ATOM 711 N N . LEU A 1 88 ? 3.607 -4.144 17.104 1.00 61.75 88 LEU A N 1
ATOM 712 C CA . LEU A 1 88 ? 3.358 -5.480 16.558 1.00 61.75 88 LEU A CA 1
ATOM 713 C C . LEU A 1 88 ? 4.628 -6.217 16.086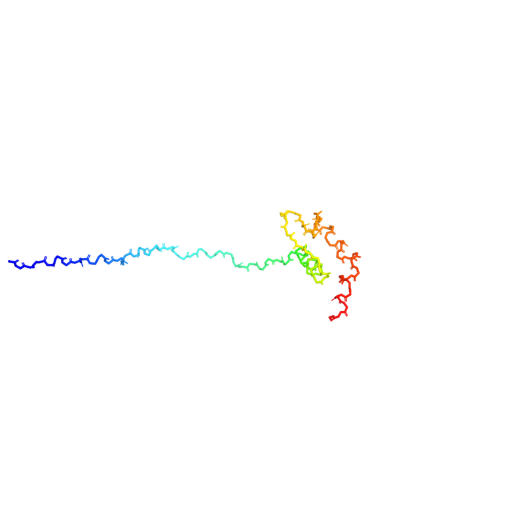 1.00 61.75 88 LEU A C 1
ATOM 715 O O . LEU A 1 88 ? 4.583 -7.423 15.854 1.00 61.75 88 LEU A O 1
ATOM 719 N N . GLU A 1 89 ? 5.759 -5.519 15.930 1.00 59.22 89 GLU A N 1
ATOM 720 C CA . GLU A 1 89 ? 7.048 -6.145 15.586 1.00 59.22 89 GLU A CA 1
ATOM 721 C C . GLU A 1 89 ? 7.826 -6.620 16.823 1.00 59.22 89 GLU A C 1
ATOM 723 O O . GLU A 1 89 ? 8.750 -7.412 16.678 1.00 59.22 89 GLU A O 1
ATOM 728 N N . GLY A 1 90 ? 7.465 -6.152 18.025 1.00 57.16 90 GLY A N 1
ATOM 729 C CA . GLY A 1 90 ? 8.131 -6.512 19.283 1.00 57.16 90 GLY A CA 1
ATOM 730 C C . GLY A 1 90 ? 7.580 -7.764 19.974 1.00 57.16 90 GLY A C 1
ATOM 731 O O . GLY A 1 90 ? 8.142 -8.183 20.980 1.00 57.16 90 GLY A O 1
ATOM 732 N N . GLU A 1 91 ? 6.497 -8.348 19.458 1.00 53.00 91 GLU A N 1
ATOM 733 C CA . GLU A 1 91 ? 5.837 -9.538 20.021 1.00 53.00 91 GLU A CA 1
ATOM 734 C C . GLU A 1 91 ? 6.174 -10.844 19.268 1.00 53.00 91 GLU A C 1
ATOM 736 O O . GLU A 1 91 ? 5.471 -11.840 19.431 1.00 53.00 91 GLU A O 1
ATOM 741 N N . GLN A 1 92 ? 7.231 -10.862 18.443 1.00 44.94 92 GLN A N 1
ATOM 742 C CA . GLN A 1 92 ? 7.685 -12.051 17.697 1.00 44.94 92 GLN A CA 1
ATOM 743 C C . GLN A 1 92 ? 9.067 -12.535 18.125 1.00 44.94 92 GLN A C 1
ATOM 745 O O . GLN A 1 92 ? 9.976 -11.687 18.263 1.00 44.94 92 GLN A O 1
#

Foldseek 3Di:
DDDDDPDDPPDDPPPPPPPCPDDDPPPDDPDPDPPPVLVVLLVLLVVLLVQLPWDWDDDDQWIDTNNDTHHSVVSSVVCVVDVSSVVVVVVD